Protein AF-A0A938W869-F1 (afdb_monomer_lite)

Sequence (64 aa):
MADLVMVGAGPQALTLSCLLLQKRSRLQRRLRIVDPSGRWLSRWQRQMKRYEIPWLRSPSPHHL

Foldseek 3Di:
DAPEEAEDQEPVVVVVVVVCCVVPVVNPVRYHYDYPVPDHCPVVVVVCVVVVPPDDDDPDPPPD

Structure (mmCIF, N/CA/C/O backbone):
data_AF-A0A938W869-F1
#
_entry.id   AF-A0A938W869-F1
#
loop_
_atom_site.group_PDB
_atom_site.id
_atom_site.type_symbol
_atom_site.label_atom_id
_atom_site.label_alt_id
_atom_site.label_comp_id
_atom_site.label_asym_id
_atom_site.label_entity_id
_atom_site.label_seq_id
_atom_site.pdbx_PDB_ins_code
_atom_site.Cartn_x
_atom_site.Cartn_y
_atom_site.Cartn_z
_atom_site.occupancy
_atom_site.B_iso_or_equiv
_atom_site.auth_seq_id
_atom_site.auth_comp_id
_atom_site.auth_asym_id
_atom_site.auth_atom_id
_atom_site.pdbx_PDB_model_num
ATOM 1 N N . MET A 1 1 ? -13.071 -9.854 15.820 1.00 57.06 1 MET A N 1
ATOM 2 C CA . MET A 1 1 ? -13.516 -9.464 14.464 1.00 57.06 1 MET A CA 1
ATOM 3 C C . MET A 1 1 ? -12.763 -8.220 14.022 1.00 57.06 1 MET A C 1
ATOM 5 O O . MET A 1 1 ? -12.299 -7.479 14.882 1.00 57.06 1 MET A O 1
ATOM 9 N N . ALA A 1 2 ? -12.551 -8.056 12.716 1.00 68.25 2 ALA A N 1
ATOM 10 C CA . ALA A 1 2 ? -11.987 -6.830 12.156 1.00 68.25 2 ALA A CA 1
ATOM 11 C C . ALA A 1 2 ? -13.108 -5.796 11.998 1.00 68.25 2 ALA A C 1
ATOM 13 O O . ALA A 1 2 ? -14.181 -6.153 11.521 1.00 68.25 2 ALA A O 1
ATOM 14 N N . ASP A 1 3 ? -12.852 -4.546 12.380 1.00 82.06 3 ASP A N 1
ATOM 15 C CA . ASP A 1 3 ? -13.820 -3.448 12.226 1.00 82.06 3 ASP A CA 1
ATOM 16 C C . ASP A 1 3 ? -13.694 -2.795 10.844 1.00 82.06 3 ASP A C 1
ATOM 18 O O . ASP A 1 3 ? -14.618 -2.144 10.367 1.00 82.06 3 ASP A O 1
ATOM 22 N N . LEU A 1 4 ? -12.529 -2.951 10.208 1.00 90.12 4 LEU A N 1
ATOM 23 C CA . LEU A 1 4 ? -12.234 -2.378 8.905 1.00 90.12 4 LEU A CA 1
ATOM 24 C C . LEU A 1 4 ? -11.344 -3.326 8.104 1.00 90.12 4 LEU A C 1
ATOM 26 O O . LEU A 1 4 ? -10.264 -3.724 8.554 1.00 90.12 4 LEU A O 1
ATOM 30 N N . VAL A 1 5 ? -11.797 -3.657 6.897 1.00 94.56 5 VAL A N 1
ATOM 31 C CA . VAL A 1 5 ? -11.042 -4.442 5.921 1.00 94.56 5 VAL A CA 1
ATOM 32 C C . VAL A 1 5 ? -10.767 -3.568 4.707 1.00 94.56 5 VAL A C 1
ATOM 34 O O . VAL A 1 5 ? -11.678 -2.966 4.146 1.00 94.56 5 VAL A O 1
ATOM 37 N N . MET A 1 6 ? -9.503 -3.502 4.306 1.00 94.25 6 MET A N 1
ATOM 38 C CA . MET A 1 6 ? -9.059 -2.794 3.113 1.00 94.25 6 MET A CA 1
ATOM 39 C C . MET A 1 6 ? -8.592 -3.799 2.067 1.00 94.25 6 MET A C 1
ATOM 41 O O . MET A 1 6 ? -7.742 -4.644 2.349 1.00 94.25 6 MET A O 1
ATOM 45 N N . VAL A 1 7 ? -9.149 -3.698 0.861 1.00 95.69 7 VAL A N 1
ATOM 46 C CA . VAL A 1 7 ? -8.756 -4.525 -0.283 1.00 95.69 7 VAL A CA 1
ATOM 47 C C . VAL A 1 7 ? -7.732 -3.756 -1.111 1.00 95.69 7 VAL A C 1
ATOM 49 O O . VAL A 1 7 ? -8.015 -2.672 -1.622 1.00 95.69 7 VAL A O 1
ATOM 52 N N . GLY A 1 8 ? -6.540 -4.330 -1.237 1.00 95.88 8 GLY A N 1
ATOM 53 C CA . GLY A 1 8 ? -5.387 -3.738 -1.901 1.00 95.88 8 GLY A CA 1
ATOM 54 C C . GLY A 1 8 ? -4.405 -3.076 -0.931 1.00 95.88 8 GLY A C 1
ATOM 55 O O . GLY A 1 8 ? -4.787 -2.351 -0.015 1.00 95.88 8 GLY A O 1
ATOM 56 N N . ALA A 1 9 ? -3.115 -3.292 -1.180 1.00 97.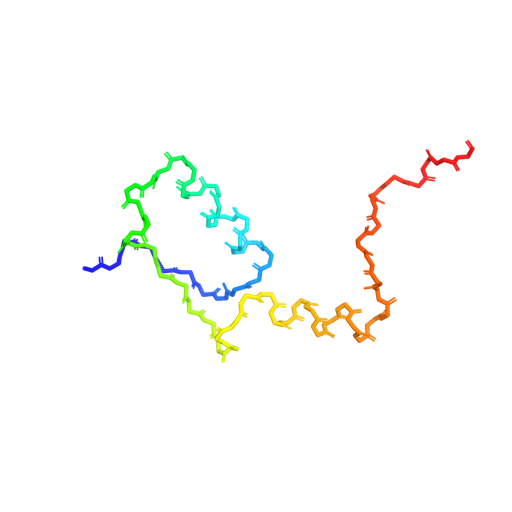12 9 ALA A N 1
ATOM 57 C CA . ALA A 1 9 ? -1.990 -2.758 -0.411 1.00 97.12 9 ALA A CA 1
ATOM 58 C C . ALA A 1 9 ? -1.198 -1.706 -1.221 1.00 97.12 9 ALA A C 1
ATOM 60 O O . ALA A 1 9 ? 0.035 -1.678 -1.215 1.00 97.12 9 ALA A O 1
ATOM 61 N N . GLY A 1 10 ? -1.909 -0.863 -1.980 1.00 96.94 10 GLY A N 1
ATOM 62 C CA . GLY A 1 10 ? -1.340 0.226 -2.786 1.00 96.94 10 GLY A CA 1
ATOM 63 C C . GLY A 1 10 ? -1.045 1.511 -1.992 1.00 96.94 10 GLY A C 1
ATOM 64 O O . GLY A 1 10 ? -1.280 1.551 -0.784 1.00 96.94 10 GLY A O 1
ATOM 65 N N . PRO A 1 11 ? -0.566 2.582 -2.657 1.00 96.25 11 PRO A N 1
ATOM 66 C CA . PRO A 1 11 ? -0.226 3.851 -2.005 1.00 96.25 11 PRO A CA 1
ATOM 67 C C . PRO A 1 11 ? -1.372 4.443 -1.179 1.00 96.25 11 PRO A C 1
ATOM 69 O O . PRO A 1 11 ? -1.177 4.799 -0.025 1.00 96.25 11 PRO A O 1
ATOM 72 N N . GLN A 1 12 ? -2.587 4.468 -1.730 1.00 95.62 12 GLN A N 1
ATOM 73 C CA . GLN A 1 12 ? -3.775 4.998 -1.056 1.00 95.62 12 GLN A CA 1
ATOM 74 C C . GLN A 1 12 ? -4.092 4.209 0.218 1.00 95.62 12 GLN A C 1
ATOM 76 O O . GLN A 1 12 ? -4.385 4.791 1.261 1.00 95.62 12 GLN A O 1
ATOM 81 N N . ALA A 1 13 ? -3.993 2.879 0.138 1.00 96.44 13 ALA A N 1
ATOM 82 C CA . ALA A 1 13 ? -4.213 2.006 1.277 1.00 96.4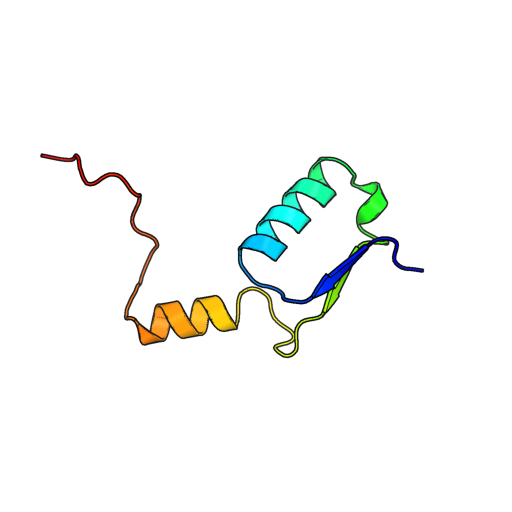4 13 ALA A CA 1
ATOM 83 C C . ALA A 1 13 ? -3.142 2.217 2.357 1.00 96.44 13 ALA A C 1
ATOM 85 O O . ALA A 1 13 ? -3.461 2.318 3.540 1.00 96.44 13 ALA A O 1
ATOM 86 N N . LEU A 1 14 ? -1.879 2.354 1.952 1.00 96.50 14 LEU A N 1
ATOM 87 C CA . LEU A 1 14 ? -0.783 2.620 2.875 1.00 96.50 14 LEU A CA 1
ATOM 88 C C . LEU A 1 14 ? -0.990 3.961 3.592 1.00 96.50 14 LEU A C 1
ATOM 90 O O . LEU A 1 14 ? -0.995 4.000 4.821 1.00 96.50 14 LEU A O 1
ATOM 94 N N . THR A 1 15 ? -1.262 5.037 2.849 1.00 96.50 15 THR A N 1
ATOM 95 C CA . THR A 1 15 ? -1.517 6.370 3.414 1.00 96.50 15 THR A CA 1
ATOM 96 C C . THR A 1 15 ? -2.687 6.359 4.392 1.00 96.50 15 THR A C 1
ATOM 98 O O . THR A 1 15 ? -2.555 6.849 5.515 1.00 96.50 15 THR A O 1
ATOM 101 N N . LEU A 1 16 ? -3.819 5.766 4.004 1.00 95.38 16 LEU A N 1
ATOM 102 C CA . LEU A 1 16 ? -4.986 5.679 4.876 1.00 95.38 16 LEU A CA 1
ATOM 103 C C . LEU A 1 16 ? -4.683 4.864 6.138 1.00 95.38 16 LEU A C 1
ATOM 105 O O . LEU A 1 16 ? -5.051 5.284 7.232 1.00 95.38 16 LEU A O 1
ATOM 109 N N . SER A 1 17 ? -3.979 3.736 6.009 1.00 94.94 17 SER A N 1
ATOM 110 C CA . SER A 1 17 ? -3.616 2.910 7.162 1.00 94.94 17 SER A CA 1
ATOM 111 C C . SER A 1 17 ? -2.728 3.672 8.150 1.00 94.94 17 SER A C 1
ATOM 113 O O . SER A 1 17 ? -3.021 3.668 9.343 1.00 94.94 17 SER A O 1
ATOM 115 N N . CYS A 1 18 ? -1.733 4.427 7.672 1.00 95.00 18 CYS A N 1
ATOM 116 C CA . CYS A 1 18 ? -0.909 5.289 8.520 1.00 95.00 18 CYS A CA 1
ATOM 117 C C . CYS A 1 18 ? -1.753 6.345 9.245 1.00 95.00 18 CYS A C 1
ATOM 119 O O . CYS A 1 18 ? -1.650 6.483 10.463 1.00 95.00 18 CYS A O 1
ATOM 121 N N . LEU A 1 19 ? -2.627 7.051 8.520 1.00 95.69 19 LEU A N 1
ATOM 122 C CA . LEU A 1 19 ? -3.496 8.078 9.104 1.00 95.69 19 LEU A CA 1
ATOM 123 C C . LEU A 1 19 ? -4.446 7.500 10.160 1.00 95.69 19 LEU A C 1
ATOM 125 O O . LEU A 1 19 ? -4.650 8.107 11.213 1.00 95.69 19 LEU A O 1
ATOM 129 N N . LEU A 1 20 ? -5.016 6.322 9.903 1.00 93.81 20 LEU A N 1
ATOM 130 C CA . LEU A 1 20 ? -5.897 5.638 10.847 1.00 93.81 20 LEU A CA 1
ATOM 131 C C . LEU A 1 20 ? -5.142 5.173 12.089 1.00 93.81 20 LEU A C 1
ATOM 133 O O . LEU A 1 20 ? -5.646 5.351 13.194 1.00 93.81 20 LEU A O 1
ATOM 137 N N . LEU A 1 21 ? -3.938 4.622 11.934 1.00 92.88 21 LEU A N 1
ATOM 138 C CA . LEU A 1 21 ? -3.116 4.192 13.066 1.00 92.88 21 LEU A CA 1
ATOM 139 C C . LEU A 1 21 ? -2.646 5.380 13.915 1.00 92.88 21 LEU A C 1
ATOM 141 O O . LEU A 1 21 ? -2.633 5.271 15.139 1.00 92.88 21 LEU A O 1
ATOM 145 N N . GLN A 1 22 ? -2.341 6.522 13.289 1.00 94.81 22 GLN A N 1
ATOM 146 C CA . GLN A 1 22 ? -1.994 7.762 13.989 1.00 94.81 22 GLN A CA 1
ATOM 147 C C . GLN A 1 22 ? -3.185 8.345 14.759 1.00 94.81 22 GLN A C 1
ATOM 149 O O . GLN A 1 22 ? -3.061 8.672 15.936 1.00 94.81 22 GLN A O 1
ATOM 154 N N . LYS A 1 23 ? -4.354 8.475 14.117 1.00 93.81 23 LYS A N 1
ATOM 155 C CA . LYS A 1 23 ? -5.527 9.127 14.729 1.00 93.81 23 LYS A CA 1
ATOM 156 C C . LYS A 1 23 ? -6.338 8.205 15.638 1.00 93.81 23 LYS A C 1
ATOM 158 O O . LYS A 1 23 ? -7.079 8.680 16.496 1.00 93.81 23 LYS A O 1
ATOM 163 N N . ARG A 1 24 ? -6.271 6.892 15.418 1.00 90.81 24 ARG A N 1
ATOM 164 C CA . ARG A 1 24 ? -7.086 5.874 16.096 1.00 90.81 24 ARG A CA 1
ATOM 165 C C . ARG A 1 24 ? -6.274 4.597 16.308 1.00 90.81 24 ARG A C 1
ATOM 167 O O . ARG A 1 24 ? -6.614 3.540 15.784 1.00 90.81 24 ARG A O 1
ATOM 174 N N . SER A 1 25 ? -5.243 4.670 17.147 1.00 85.81 25 SER A N 1
ATOM 175 C CA . SER A 1 25 ? -4.351 3.542 17.478 1.00 85.81 25 SER A CA 1
ATOM 176 C C . SER A 1 25 ? -5.078 2.253 17.899 1.00 85.81 25 SER A C 1
ATOM 178 O O . SER A 1 25 ? -4.622 1.151 17.601 1.00 85.81 25 SER A O 1
ATOM 180 N N . ARG A 1 26 ? -6.272 2.362 18.504 1.00 88.81 26 ARG A N 1
ATOM 181 C CA . ARG A 1 26 ? -7.151 1.219 18.835 1.00 88.81 26 ARG A CA 1
ATOM 182 C C . ARG A 1 26 ? -7.514 0.349 17.622 1.00 88.81 26 ARG A C 1
ATOM 184 O O . ARG A 1 26 ? -7.813 -0.833 17.794 1.00 88.81 26 ARG A O 1
ATOM 191 N N . LEU A 1 27 ? -7.470 0.904 16.409 1.00 87.69 27 LEU A N 1
ATOM 192 C CA . LEU A 1 27 ? -7.736 0.181 15.166 1.00 87.69 27 LEU A CA 1
ATOM 193 C C . LEU A 1 27 ? -6.590 -0.741 14.741 1.00 87.69 27 LEU A C 1
ATOM 195 O O . LEU A 1 27 ? -6.817 -1.593 13.892 1.00 87.69 27 LEU A O 1
ATOM 199 N N . GLN A 1 28 ? -5.400 -0.662 15.343 1.00 87.06 28 GLN A N 1
ATOM 200 C CA . GLN A 1 28 ? -4.254 -1.495 14.955 1.00 87.06 28 GLN A CA 1
ATOM 201 C C . GLN A 1 28 ? -4.574 -2.996 14.938 1.00 87.06 28 GLN A C 1
ATOM 203 O O . GLN A 1 28 ? -4.186 -3.705 14.016 1.00 87.06 28 GLN A O 1
ATOM 208 N N . ARG A 1 29 ? -5.327 -3.483 15.932 1.00 88.06 29 ARG A N 1
ATOM 209 C CA 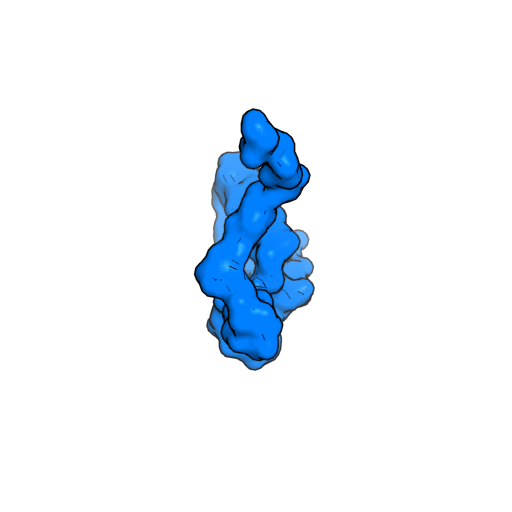. ARG A 1 29 ? -5.729 -4.900 16.027 1.00 88.06 29 ARG A CA 1
ATOM 210 C C . ARG A 1 29 ? -7.021 -5.232 15.272 1.00 88.06 29 ARG A C 1
ATOM 212 O O . ARG A 1 29 ? -7.431 -6.390 15.244 1.00 88.06 29 ARG A O 1
ATOM 219 N N . ARG A 1 30 ? -7.678 -4.223 14.697 1.00 91.25 30 ARG A N 1
ATOM 220 C CA . ARG A 1 30 ? -9.004 -4.307 14.060 1.00 91.25 30 ARG A CA 1
ATOM 221 C C . ARG A 1 30 ? -8.972 -3.961 12.570 1.00 91.25 30 ARG A C 1
ATOM 223 O O . ARG A 1 30 ? -9.961 -4.205 11.887 1.00 91.25 30 ARG A O 1
ATOM 230 N N . LEU A 1 31 ? -7.848 -3.441 12.078 1.00 93.00 31 LEU A N 1
ATOM 231 C CA . LEU A 1 31 ? -7.573 -3.184 10.674 1.00 93.00 31 LEU A CA 1
ATOM 232 C C . LEU A 1 31 ? -6.973 -4.434 10.027 1.00 93.00 31 LEU A C 1
ATOM 234 O O . LEU A 1 31 ? -5.971 -4.976 10.500 1.00 93.00 31 LEU A O 1
ATOM 238 N N . ARG A 1 32 ? -7.571 -4.882 8.926 1.00 94.19 32 ARG A N 1
ATOM 239 C CA . ARG A 1 32 ? -7.020 -5.945 8.080 1.00 94.19 32 ARG A CA 1
ATOM 240 C C . ARG A 1 32 ? -6.822 -5.417 6.670 1.00 94.19 32 ARG A C 1
ATOM 242 O O . ARG A 1 32 ? -7.698 -4.751 6.131 1.00 94.19 32 ARG A O 1
ATOM 249 N N . ILE A 1 33 ? -5.677 -5.736 6.081 1.00 94.56 33 ILE A N 1
ATOM 250 C CA . ILE A 1 33 ? -5.379 -5.445 4.681 1.00 94.56 33 ILE A CA 1
ATOM 251 C C . ILE A 1 33 ? -5.279 -6.774 3.950 1.00 94.56 33 ILE A C 1
ATOM 253 O O . ILE A 1 33 ? -4.584 -7.680 4.411 1.00 94.56 33 ILE A O 1
ATOM 257 N N . VAL A 1 34 ? -5.990 -6.886 2.834 1.00 95.62 34 VAL A N 1
ATOM 258 C CA . VAL A 1 34 ? -6.000 -8.073 1.979 1.00 95.62 34 VAL A CA 1
ATOM 259 C C . VAL A 1 34 ? -5.473 -7.665 0.614 1.00 95.62 34 VAL A C 1
ATOM 261 O O . VAL A 1 34 ? -6.076 -6.838 -0.065 1.00 95.62 34 VAL A O 1
ATOM 264 N N . ASP A 1 35 ? -4.345 -8.239 0.208 1.00 96.06 35 ASP A N 1
ATOM 265 C CA . ASP A 1 35 ? -3.762 -8.034 -1.116 1.00 96.06 35 ASP A CA 1
ATOM 266 C C . ASP A 1 35 ? -3.180 -9.360 -1.628 1.00 96.06 35 ASP A C 1
ATOM 268 O O . ASP A 1 35 ? -2.467 -10.030 -0.874 1.00 96.06 35 ASP A O 1
ATOM 272 N N . PRO A 1 36 ? -3.458 -9.758 -2.885 1.00 94.75 36 PRO A N 1
ATOM 273 C CA . PRO A 1 36 ? -2.976 -11.023 -3.440 1.00 94.75 36 PRO A CA 1
ATOM 274 C C . PRO A 1 36 ? -1.447 -11.116 -3.525 1.00 94.75 36 PRO A C 1
ATOM 276 O O . PRO A 1 36 ? -0.911 -12.216 -3.620 1.00 94.75 36 PRO A O 1
ATOM 279 N N . SER A 1 37 ? -0.719 -9.996 -3.502 1.00 95.06 37 SER A N 1
ATOM 280 C CA . SER A 1 37 ? 0.744 -10.008 -3.545 1.00 95.06 37 SER A CA 1
ATOM 281 C C . SER A 1 37 ? 1.401 -10.312 -2.196 1.00 95.06 37 SER A C 1
ATOM 283 O O . SER A 1 37 ? 2.618 -10.509 -2.156 1.00 95.06 37 SER A O 1
ATOM 285 N N . GLY A 1 38 ? 0.643 -10.251 -1.093 1.00 93.69 38 GLY A N 1
ATOM 286 C CA . GLY A 1 38 ? 1.150 -10.409 0.274 1.00 93.69 38 GLY A CA 1
ATOM 287 C C . GLY A 1 38 ? 2.152 -9.336 0.726 1.00 93.69 38 GLY A C 1
ATOM 288 O O . GLY A 1 38 ? 2.688 -9.428 1.827 1.00 93.69 38 GLY A O 1
ATOM 289 N N . ARG A 1 39 ? 2.430 -8.317 -0.099 1.00 95.62 39 ARG A N 1
ATOM 290 C CA . ARG A 1 39 ? 3.430 -7.273 0.177 1.00 95.62 39 ARG A CA 1
ATOM 291 C C . ARG A 1 39 ? 2.916 -5.898 -0.221 1.00 95.62 39 ARG A C 1
ATOM 293 O O . ARG A 1 39 ? 2.489 -5.692 -1.361 1.00 95.62 39 ARG A O 1
ATOM 300 N N . TRP A 1 40 ? 3.077 -4.931 0.678 1.00 96.75 40 TRP A N 1
ATOM 301 C CA . TRP A 1 40 ? 2.806 -3.524 0.400 1.00 96.75 40 TRP A CA 1
ATOM 302 C C . TRP A 1 40 ? 3.480 -3.051 -0.884 1.00 96.75 40 TRP A C 1
ATOM 304 O O . TRP A 1 40 ? 4.616 -3.413 -1.184 1.00 96.75 40 TRP A O 1
ATOM 314 N N . LEU A 1 41 ? 2.759 -2.225 -1.639 1.00 96.88 41 LEU A N 1
ATOM 315 C CA . LEU A 1 41 ? 3.253 -1.523 -2.819 1.00 96.88 41 LEU A CA 1
ATOM 316 C C . LEU A 1 41 ? 3.769 -2.433 -3.949 1.00 96.88 41 LEU A C 1
ATOM 318 O O . LEU A 1 41 ? 4.415 -1.939 -4.867 1.00 96.88 41 LEU A O 1
ATOM 322 N N . SER A 1 42 ? 3.441 -3.729 -3.969 1.00 97.12 42 SER A N 1
ATOM 323 C CA . SER A 1 42 ? 3.966 -4.658 -4.989 1.00 97.12 42 SER A CA 1
ATOM 324 C C . SER A 1 42 ? 3.657 -4.229 -6.424 1.00 97.12 42 SER A C 1
ATOM 326 O O . SER A 1 42 ? 4.539 -4.201 -7.284 1.00 97.12 42 SER A O 1
ATOM 328 N N . ARG A 1 43 ? 2.393 -3.876 -6.704 1.00 95.50 43 ARG A N 1
ATOM 329 C CA . ARG A 1 43 ? 1.996 -3.372 -8.027 1.00 95.50 43 ARG A CA 1
ATOM 330 C C . ARG A 1 43 ? 2.659 -2.030 -8.317 1.00 95.50 43 ARG A C 1
ATOM 332 O O . ARG A 1 43 ? 3.119 -1.830 -9.431 1.00 95.50 43 ARG A O 1
ATOM 339 N N . TRP A 1 44 ? 2.735 -1.146 -7.326 1.00 95.12 44 TRP A N 1
ATOM 340 C CA . TRP A 1 44 ? 3.376 0.159 -7.461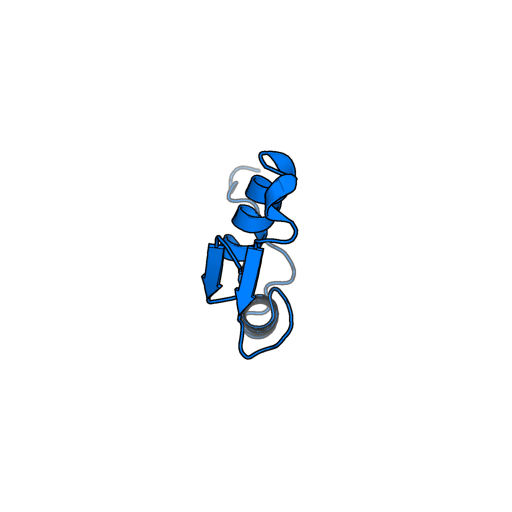 1.00 95.12 44 TRP A CA 1
ATOM 341 C C . TRP A 1 44 ? 4.849 0.025 -7.863 1.00 95.12 44 TRP A C 1
ATOM 343 O O . TRP A 1 44 ? 5.240 0.531 -8.907 1.00 95.12 44 TRP A O 1
ATOM 353 N N . GLN A 1 45 ? 5.638 -0.743 -7.110 1.00 95.50 45 GLN A N 1
ATOM 354 C CA . GLN A 1 45 ? 7.054 -0.993 -7.391 1.00 95.50 45 GLN A CA 1
ATOM 355 C C . GLN A 1 45 ? 7.264 -1.619 -8.773 1.00 95.50 45 GLN A C 1
ATOM 357 O O . GLN A 1 45 ? 8.145 -1.196 -9.519 1.00 95.50 45 GLN A O 1
ATOM 362 N N . ARG A 1 46 ? 6.420 -2.589 -9.153 1.00 96.00 46 ARG A N 1
ATOM 363 C CA . ARG A 1 46 ? 6.469 -3.197 -10.489 1.00 96.00 46 ARG A CA 1
ATOM 364 C C . ARG A 1 46 ? 6.219 -2.172 -11.596 1.00 96.00 46 ARG A C 1
ATOM 366 O O . ARG A 1 46 ? 6.914 -2.209 -12.604 1.00 96.00 46 ARG A O 1
ATOM 373 N N . GLN A 1 47 ? 5.253 -1.271 -11.416 1.00 95.25 47 GLN A N 1
ATOM 374 C CA . GLN A 1 47 ? 4.962 -0.226 -12.400 1.00 95.25 47 GLN A CA 1
ATOM 375 C C . GLN A 1 47 ? 6.083 0.818 -12.453 1.00 95.25 47 GLN A C 1
ATOM 377 O O . GLN A 1 47 ? 6.522 1.146 -13.546 1.00 95.25 47 GLN A O 1
ATOM 382 N N . M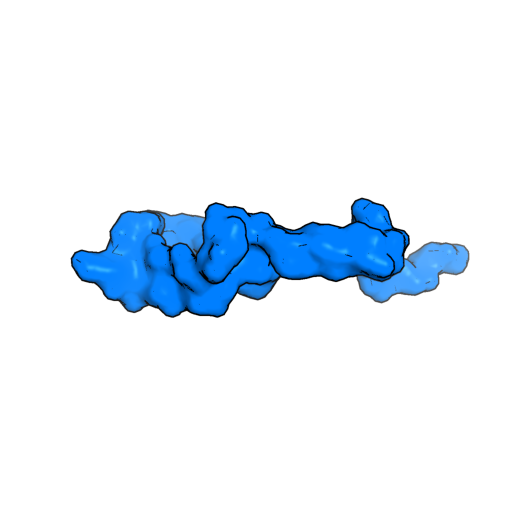ET A 1 48 ? 6.603 1.271 -11.308 1.00 95.50 48 MET A N 1
ATOM 383 C CA . MET A 1 48 ? 7.749 2.193 -11.249 1.00 95.50 48 MET A CA 1
ATOM 384 C C . MET A 1 48 ? 8.958 1.623 -11.998 1.00 95.50 48 MET A C 1
ATOM 386 O O . MET A 1 48 ? 9.540 2.308 -12.829 1.00 95.50 48 MET A O 1
ATOM 390 N N . LYS A 1 49 ? 9.268 0.335 -11.786 1.00 96.19 49 LYS A N 1
ATOM 391 C CA . LYS A 1 49 ? 10.324 -0.364 -12.531 1.00 96.19 49 LYS A CA 1
ATOM 392 C C . LYS A 1 49 ? 10.012 -0.458 -14.026 1.00 96.19 49 LYS A C 1
ATOM 394 O O . LYS A 1 49 ? 10.892 -0.223 -14.840 1.00 96.19 49 LYS A O 1
ATOM 399 N N . ARG A 1 50 ? 8.773 -0.807 -14.391 1.00 97.31 50 ARG A N 1
ATOM 400 C CA . ARG A 1 50 ? 8.351 -0.964 -15.794 1.00 97.31 5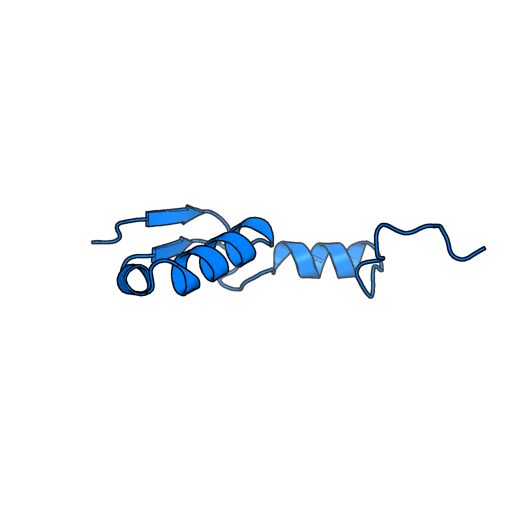0 ARG A CA 1
ATOM 401 C C . ARG A 1 50 ? 8.409 0.345 -16.582 1.00 97.31 50 ARG A C 1
ATOM 403 O O . ARG A 1 50 ? 8.687 0.302 -17.771 1.00 97.31 50 ARG A O 1
ATOM 410 N N . TYR A 1 51 ? 8.104 1.466 -15.939 1.00 96.00 51 TYR A N 1
ATOM 411 C CA . TYR A 1 51 ? 8.130 2.792 -16.557 1.00 96.00 51 TYR A CA 1
ATOM 412 C C . TYR A 1 51 ? 9.457 3.526 -16.351 1.00 96.00 51 TYR A C 1
ATOM 414 O O . TYR A 1 51 ? 9.528 4.710 -16.660 1.00 96.00 51 TYR A O 1
ATOM 422 N N . GLU A 1 52 ? 10.469 2.854 -15.792 1.00 95.25 52 GLU A N 1
ATOM 423 C CA . GLU A 1 52 ? 11.786 3.441 -15.522 1.00 95.25 52 GLU A CA 1
ATOM 424 C C . GLU A 1 52 ? 11.682 4.750 -14.725 1.00 95.25 52 GLU A C 1
ATOM 426 O O . GLU A 1 52 ? 12.353 5.741 -15.001 1.00 95.25 52 GLU A O 1
ATOM 431 N N . ILE A 1 53 ? 10.802 4.757 -13.720 1.00 93.25 53 ILE A N 1
ATOM 432 C CA . ILE A 1 53 ? 10.610 5.880 -12.804 1.00 93.25 53 ILE A CA 1
ATOM 433 C C . ILE A 1 53 ? 11.430 5.583 -11.540 1.00 93.25 53 ILE A C 1
ATOM 435 O O . ILE A 1 53 ? 10.960 4.833 -10.679 1.00 93.25 53 ILE A O 1
ATOM 439 N N . PRO A 1 54 ? 12.650 6.135 -11.395 1.00 87.38 54 PRO A N 1
ATOM 440 C CA . PRO A 1 54 ? 13.511 5.839 -10.250 1.00 87.38 54 PRO A CA 1
ATOM 441 C C . PRO A 1 54 ? 13.034 6.516 -8.955 1.00 87.38 54 PRO A C 1
ATOM 443 O O . PRO A 1 54 ? 13.227 5.979 -7.867 1.00 87.38 54 PRO A O 1
ATOM 446 N N . TRP A 1 55 ? 12.362 7.664 -9.058 1.00 87.06 55 TRP A N 1
ATOM 447 C CA . TRP A 1 55 ? 11.758 8.383 -7.937 1.00 87.06 55 TRP A CA 1
ATOM 448 C C . TRP A 1 55 ? 10.514 9.144 -8.393 1.00 87.06 55 TRP A C 1
ATOM 450 O O . TRP A 1 55 ? 10.338 9.452 -9.574 1.00 87.06 55 TRP A O 1
ATOM 460 N N . LEU A 1 56 ? 9.637 9.465 -7.443 1.00 83.75 56 LEU A N 1
ATOM 461 C CA . LEU A 1 56 ? 8.531 10.380 -7.697 1.00 83.75 56 LEU A CA 1
ATOM 462 C C . LEU A 1 56 ? 9.090 11.778 -7.956 1.00 83.75 56 LEU A C 1
ATOM 464 O O . LEU A 1 56 ? 9.827 12.320 -7.136 1.00 83.75 56 LEU A O 1
ATOM 468 N N . ARG A 1 57 ? 8.733 12.365 -9.096 1.00 79.81 57 ARG A N 1
ATOM 469 C CA . ARG A 1 57 ? 9.012 13.776 -9.361 1.00 79.81 57 ARG A CA 1
ATOM 470 C C . ARG A 1 57 ? 8.006 14.611 -8.576 1.00 79.81 57 ARG A C 1
ATOM 472 O O . ARG A 1 57 ? 6.820 14.276 -8.562 1.00 79.81 57 ARG A O 1
ATOM 479 N N . SER A 1 58 ? 8.472 15.657 -7.895 1.00 70.81 58 SER A N 1
ATOM 480 C CA . SER A 1 58 ? 7.550 16.630 -7.315 1.00 70.81 58 SER A CA 1
ATOM 481 C C . SER A 1 58 ? 6.721 17.245 -8.449 1.00 70.81 58 SER A C 1
ATOM 483 O O . SER A 1 58 ? 7.212 17.381 -9.572 1.00 70.81 58 SER A O 1
ATOM 485 N N . PRO A 1 59 ? 5.463 17.626 -8.192 1.00 62.03 59 PRO A N 1
ATOM 486 C CA . PRO A 1 59 ? 4.635 18.295 -9.185 1.00 62.03 59 PRO A CA 1
ATOM 487 C C . PRO A 1 59 ? 5.096 19.729 -9.494 1.00 62.03 59 PRO A C 1
ATOM 489 O O . PRO A 1 59 ? 4.326 20.451 -10.108 1.00 62.03 59 PRO A O 1
ATOM 492 N N . SER A 1 60 ? 6.299 20.158 -9.087 1.00 60.91 60 SER A N 1
ATOM 493 C CA . SER A 1 60 ? 6.825 21.502 -9.348 1.00 60.91 60 SER A CA 1
ATOM 494 C C . SER A 1 60 ? 7.671 21.512 -10.626 1.00 60.91 60 SER A C 1
ATOM 496 O O . SER A 1 60 ? 8.833 21.111 -10.575 1.00 60.91 60 SER A O 1
ATOM 498 N N . PRO A 1 61 ? 7.161 22.021 -11.763 1.00 59.19 61 PRO A N 1
ATOM 499 C CA . PRO A 1 61 ? 7.952 22.258 -12.967 1.00 59.19 61 PRO A CA 1
ATOM 500 C C . PRO A 1 61 ? 8.720 23.593 -12.887 1.00 59.19 61 PRO A C 1
ATOM 502 O O . PRO A 1 61 ? 9.373 23.985 -13.845 1.00 59.19 61 PRO A O 1
ATOM 505 N N . HIS A 1 62 ? 8.624 24.320 -11.768 1.00 54.62 62 HIS A N 1
ATOM 506 C CA . HIS A 1 62 ? 9.128 25.683 -11.617 1.00 54.62 62 HIS A CA 1
ATOM 507 C C . HIS A 1 62 ? 10.436 25.714 -10.822 1.00 54.62 62 HIS A C 1
ATOM 509 O O . HIS A 1 62 ? 10.487 26.191 -9.694 1.00 54.62 62 HIS A O 1
ATOM 515 N N . HIS A 1 63 ? 11.492 25.197 -11.434 1.00 53.12 63 HIS A N 1
ATOM 516 C CA . HIS A 1 63 ? 12.838 25.725 -11.230 1.00 53.12 63 HIS A CA 1
ATOM 517 C C . HIS A 1 63 ? 13.338 26.129 -12.622 1.00 53.12 63 HIS A C 1
ATOM 519 O O . HIS A 1 63 ? 14.044 25.363 -13.275 1.00 53.12 63 HIS A O 1
ATOM 525 N N . LEU A 1 64 ? 12.834 27.270 -13.108 1.00 48.34 64 LEU A N 1
ATOM 526 C CA . LEU A 1 64 ? 13.516 28.072 -14.126 1.00 48.34 64 LEU A CA 1
ATOM 527 C C . LEU A 1 64 ? 14.562 28.931 -13.417 1.00 48.34 64 LEU A C 1
ATOM 529 O O . LEU A 1 64 ? 14.232 29.418 -12.310 1.00 48.34 64 LEU A O 1
#

Radius of gyration: 15.39 Å; chains: 1; bounding box: 27×39×35 Å

pLDDT: mean 88.6, std 12.66, range [48.34, 97.31]

Secondary structure (DSSP, 8-state):
--SEEEE--SHHHHHHHHHHHHH-GGGGGTEEEE-TTSSTTHHHHHHHHHTT--SPPPS-----